Protein AF-K2FH93-F1 (afdb_monomer)

pLDDT: mean 73.94, std 14.84, range [38.28, 88.81]

Organism: NCBI:txid1230341

Secondary structure (DSSP, 8-state):
---------HHHHHHHHHHHHHHHHHHHHHHHTTT-EEEEEETTEEEEEE---HHHHHHHHHHHEETTTEEPHHHHHHHHHHHTEEES---HHHHHHSS-HHHHHHHHHHHHHH--

Solvent-accessible surface area (backbone atoms only — not comparable to full-atom values): 6762 Å² total; per-residue (Å²): 137,90,88,80,88,78,84,79,68,66,62,60,57,52,51,53,52,52,50,49,51,52,50,52,51,54,48,53,55,51,59,66,25,48,67,39,71,47,79,46,77,49,89,89,42,71,35,34,36,35,35,69,28,72,67,51,53,51,51,49,58,62,67,21,47,41,93,88,80,44,71,40,66,66,56,42,49,54,48,40,33,71,54,27,34,67,35,65,82,56,54,71,70,56,43,74,79,34,82,50,55,69,59,55,52,50,50,51,53,47,35,68,73,66,55,108

Radius of gyration: 21.86 Å; Cα contacts (8 Å, |Δi|>4): 106; chains: 1; bounding box: 55×18×75 Å

Mean predicted aligned error: 12.64 Å

Sequence (116 aa):
MANKKKHSKSTEQSNKAALSYLKQKSEVDRMAKLGAKKEVEVEGVTYTFQHPGTRAFAQIQDRIQVEGGKMSSERMSEELFKHVIVEPKVDFDYFDEHDGYEEVITEAMSFLRSGK

Nearest PDB structures (foldseek):
  6i8w-assembly2_B  TM=4.523E-01  e=6.381E+00  Pseudomonas aeruginosa

Structure (mmCIF, N/CA/C/O backbone):
data_AF-K2FH93-F1
#
_entry.id   AF-K2FH93-F1
#
loop_
_atom_site.group_PDB
_atom_site.id
_atom_site.type_symbol
_atom_site.label_atom_id
_atom_site.label_alt_id
_atom_site.label_comp_id
_atom_site.label_asym_id
_atom_site.label_entity_id
_atom_site.label_seq_id
_atom_site.pdbx_PDB_ins_code
_atom_site.Cartn_x
_atom_site.Cartn_y
_atom_site.Cartn_z
_atom_site.occupancy
_atom_site.B_iso_or_equiv
_atom_site.auth_seq_id
_atom_site.auth_comp_id
_atom_site.auth_asym_id
_atom_site.auth_atom_id
_atom_site.pdbx_PDB_model_num
ATOM 1 N N . MET A 1 1 ? 39.613 8.656 55.641 1.00 38.28 1 MET A N 1
ATOM 2 C CA . MET A 1 1 ? 38.184 8.270 55.710 1.00 38.28 1 MET A CA 1
ATOM 3 C C . MET A 1 1 ? 37.621 8.297 54.293 1.00 38.28 1 MET A C 1
ATOM 5 O O . MET A 1 1 ? 37.687 9.338 53.658 1.00 38.28 1 MET A O 1
ATOM 9 N N . ALA A 1 2 ? 37.185 7.154 53.755 1.00 43.56 2 ALA A N 1
ATOM 10 C CA . ALA A 1 2 ? 36.730 7.021 52.368 1.00 43.56 2 ALA A CA 1
ATOM 11 C C . ALA A 1 2 ? 35.219 7.282 52.265 1.00 43.56 2 ALA A C 1
ATOM 13 O O . ALA A 1 2 ? 34.441 6.538 52.859 1.00 43.56 2 ALA A O 1
ATOM 14 N N . ASN A 1 3 ? 34.799 8.301 51.505 1.00 39.97 3 ASN A N 1
ATOM 15 C CA . ASN A 1 3 ? 33.382 8.542 51.231 1.00 39.97 3 ASN A CA 1
ATOM 16 C C . ASN A 1 3 ? 33.032 8.048 49.820 1.00 39.97 3 ASN A C 1
ATOM 18 O O . ASN A 1 3 ? 33.421 8.626 48.809 1.00 39.97 3 ASN A O 1
ATOM 22 N N . LYS A 1 4 ? 32.335 6.914 49.785 1.00 49.88 4 LYS A N 1
ATOM 23 C CA . LYS A 1 4 ? 31.803 6.235 48.601 1.00 49.88 4 LYS A CA 1
ATOM 24 C C . LYS A 1 4 ? 30.319 6.604 48.477 1.00 49.88 4 LYS A C 1
ATOM 26 O O . LYS A 1 4 ? 29.665 6.766 49.505 1.00 49.88 4 LYS A O 1
ATOM 31 N N . LYS A 1 5 ? 29.786 6.546 47.247 1.00 45.28 5 LYS A N 1
ATOM 32 C CA . LYS A 1 5 ? 28.368 6.666 46.811 1.00 45.28 5 LYS A CA 1
ATOM 33 C C . LYS A 1 5 ? 28.056 8.059 46.225 1.00 45.28 5 LYS A C 1
ATOM 35 O O . LYS A 1 5 ? 28.357 9.063 46.840 1.00 45.28 5 LYS A O 1
ATOM 40 N N . LYS A 1 6 ? 27.411 8.196 45.063 1.00 41.97 6 LYS A N 1
ATOM 41 C CA . LYS A 1 6 ? 26.333 7.375 44.490 1.00 41.97 6 LYS A CA 1
ATOM 42 C C . LYS A 1 6 ? 26.420 7.393 42.956 1.00 41.97 6 LYS A C 1
ATOM 44 O O . LYS A 1 6 ? 26.230 8.439 42.349 1.00 41.97 6 LYS A O 1
ATOM 49 N N . HIS A 1 7 ? 26.648 6.237 42.332 1.00 42.25 7 HIS A N 1
ATOM 50 C CA . HIS A 1 7 ? 26.311 6.061 40.918 1.00 42.25 7 HIS A CA 1
ATOM 51 C C . HIS A 1 7 ? 24.785 6.147 40.767 1.00 42.25 7 HIS A C 1
ATOM 53 O O . HIS A 1 7 ? 24.047 5.470 41.489 1.00 42.25 7 HIS A O 1
ATOM 59 N N . SER A 1 8 ? 24.337 7.015 39.860 1.00 47.22 8 SER A N 1
ATOM 60 C CA . SER A 1 8 ? 22.939 7.248 39.492 1.00 47.22 8 SER A CA 1
ATOM 61 C C . SER A 1 8 ? 22.282 5.967 38.960 1.00 47.22 8 SER A C 1
ATOM 63 O O . SER A 1 8 ? 22.392 5.649 37.784 1.00 47.22 8 SER A O 1
ATOM 65 N N . LYS A 1 9 ? 21.583 5.225 39.827 1.00 46.31 9 LYS A N 1
ATOM 66 C CA . LYS A 1 9 ? 20.720 4.088 39.438 1.00 46.31 9 LYS A CA 1
ATOM 67 C C . LYS A 1 9 ? 19.315 4.518 38.981 1.00 46.31 9 LYS A C 1
ATOM 69 O O . LYS A 1 9 ? 18.523 3.683 38.566 1.00 46.31 9 LYS A O 1
ATOM 74 N N . SER A 1 10 ? 18.997 5.811 39.075 1.00 45.59 10 SER A N 1
ATOM 75 C CA . SER A 1 10 ? 17.665 6.360 38.770 1.00 45.59 10 SER A CA 1
ATOM 76 C C . SER A 1 10 ? 17.403 6.460 37.258 1.00 45.59 10 SER A C 1
ATOM 78 O O . SER A 1 10 ? 16.293 6.220 36.779 1.00 45.59 10 SER A O 1
ATOM 80 N N . THR A 1 11 ? 18.443 6.753 36.474 1.00 52.31 11 THR A N 1
ATOM 81 C CA . THR A 1 11 ? 18.307 7.049 35.040 1.00 52.31 11 THR A CA 1
ATOM 82 C C . THR A 1 11 ? 18.109 5.786 34.187 1.00 52.31 11 THR A C 1
ATOM 84 O O . THR A 1 11 ? 17.313 5.795 33.253 1.00 52.31 11 THR A O 1
ATOM 87 N N . GLU A 1 12 ? 18.752 4.664 34.534 1.00 52.97 12 GLU A N 1
ATOM 88 C CA . GLU A 1 12 ? 18.606 3.390 33.802 1.00 52.97 12 GLU A CA 1
ATOM 89 C C . GLU A 1 12 ? 17.217 2.761 33.959 1.00 52.97 12 GLU A C 1
ATOM 91 O O . GLU A 1 12 ? 16.645 2.254 32.991 1.00 52.97 12 GLU A O 1
ATOM 96 N N . GLN A 1 13 ? 16.649 2.805 35.167 1.00 56.94 13 GLN A N 1
ATOM 97 C CA . GLN A 1 13 ? 15.352 2.186 35.449 1.00 56.94 13 GLN A CA 1
ATOM 98 C C . GLN A 1 13 ? 14.204 2.946 34.763 1.00 56.94 13 GLN A C 1
ATOM 100 O O . GLN A 1 13 ? 13.274 2.328 34.243 1.00 56.94 13 GLN A O 1
ATOM 105 N N . SER A 1 14 ? 14.332 4.273 34.675 1.00 54.00 14 SER A N 1
ATOM 106 C CA . SER A 1 14 ? 13.398 5.162 33.975 1.00 54.00 14 SER A CA 1
ATOM 107 C C . SER A 1 14 ? 13.424 4.944 32.457 1.00 54.00 14 SER A C 1
ATOM 109 O O . SER A 1 14 ? 12.374 4.800 31.831 1.00 54.00 14 SER A O 1
ATOM 111 N N . ASN A 1 15 ? 14.618 4.814 31.866 1.00 60.72 15 ASN A N 1
ATOM 112 C CA . ASN A 1 15 ? 14.764 4.534 30.435 1.00 60.72 15 ASN A CA 1
ATOM 113 C C . ASN A 1 15 ? 14.215 3.150 30.068 1.00 60.72 15 ASN A C 1
ATOM 115 O O . ASN A 1 15 ? 13.545 2.999 29.050 1.00 60.72 15 ASN A O 1
ATOM 119 N N . LYS A 1 16 ? 14.435 2.137 30.916 1.00 63.88 16 LYS A N 1
ATOM 120 C CA . LYS A 1 16 ? 13.911 0.783 30.689 1.00 63.88 16 LYS A CA 1
ATOM 121 C C . LYS A 1 16 ? 12.379 0.741 30.711 1.00 63.88 16 LYS A C 1
ATOM 123 O O . LYS A 1 16 ? 11.794 0.065 29.869 1.00 63.88 16 LYS A O 1
ATOM 128 N N . ALA A 1 17 ? 11.743 1.485 31.620 1.00 66.81 17 ALA A N 1
ATOM 129 C CA . ALA A 1 17 ? 10.284 1.592 31.699 1.00 66.81 17 ALA A CA 1
ATOM 130 C C . ALA A 1 17 ? 9.683 2.359 30.504 1.00 66.81 17 ALA A C 1
ATOM 132 O O . ALA A 1 17 ? 8.659 1.952 29.952 1.00 66.81 17 ALA A O 1
ATOM 133 N N . ALA A 1 18 ? 10.346 3.428 30.049 1.00 65.38 18 ALA A N 1
ATOM 134 C CA . ALA A 1 18 ? 9.946 4.153 28.844 1.00 65.38 18 ALA A CA 1
ATOM 135 C C . ALA A 1 18 ? 10.060 3.271 27.588 1.00 65.38 18 ALA A C 1
ATOM 137 O O . ALA A 1 18 ? 9.137 3.224 26.777 1.00 65.38 18 ALA A O 1
ATOM 138 N N . LEU A 1 19 ? 11.152 2.508 27.459 1.00 62.72 19 LEU A N 1
ATOM 139 C CA . LEU A 1 19 ? 11.354 1.565 26.357 1.00 62.72 19 LEU A CA 1
ATOM 140 C C . LEU A 1 19 ? 10.334 0.420 26.376 1.00 62.72 19 LEU A C 1
ATOM 142 O O . LEU A 1 19 ? 9.836 0.045 25.317 1.00 62.72 19 LEU A O 1
ATOM 146 N N . SER A 1 20 ? 9.981 -0.121 27.548 1.00 66.50 20 SER A N 1
ATOM 147 C CA . SER A 1 20 ? 8.946 -1.158 27.641 1.00 66.50 20 SER A CA 1
ATOM 148 C C . SER A 1 20 ? 7.562 -0.624 27.284 1.00 66.50 20 SER A C 1
ATOM 150 O O . SER A 1 20 ? 6.825 -1.306 26.582 1.00 66.50 20 SER A O 1
ATOM 152 N N . TYR A 1 21 ? 7.227 0.603 27.694 1.00 60.12 21 TYR A N 1
ATOM 153 C CA . TYR A 1 21 ? 5.959 1.242 27.339 1.00 60.12 21 TYR A CA 1
ATOM 154 C C . TYR A 1 21 ? 5.880 1.565 25.840 1.00 60.12 21 TYR A C 1
ATOM 156 O O . TYR A 1 21 ? 4.865 1.295 25.206 1.00 60.12 21 TYR A O 1
ATOM 164 N N . LEU A 1 22 ? 6.968 2.066 25.243 1.00 60.75 22 LEU A N 1
ATOM 165 C CA . LEU A 1 22 ? 7.079 2.269 23.794 1.00 60.75 22 LEU A CA 1
ATOM 166 C C . LEU A 1 22 ? 6.942 0.951 23.029 1.00 60.75 22 LEU A C 1
ATOM 168 O O . LEU A 1 22 ? 6.227 0.895 22.031 1.00 60.75 22 LEU A O 1
ATOM 172 N N . LYS A 1 23 ? 7.583 -0.120 23.510 1.00 58.09 23 LYS A N 1
ATOM 173 C CA . LYS A 1 23 ? 7.482 -1.449 22.902 1.00 58.09 23 LYS A CA 1
ATOM 174 C C . LYS A 1 23 ? 6.052 -1.978 22.981 1.00 58.09 23 LYS A C 1
ATOM 176 O O . LYS A 1 23 ? 5.495 -2.312 21.941 1.00 58.09 23 LYS A O 1
ATOM 181 N N . GLN A 1 24 ? 5.436 -1.933 24.160 1.00 55.91 24 GLN A N 1
ATOM 182 C CA . GLN A 1 24 ? 4.068 -2.395 24.390 1.00 55.91 24 GLN A CA 1
ATOM 183 C C . GLN A 1 24 ? 3.040 -1.571 23.600 1.00 55.91 24 GLN A C 1
ATOM 185 O O . GLN A 1 24 ? 2.161 -2.141 22.964 1.00 55.91 24 GLN A O 1
ATOM 190 N N . LYS A 1 25 ? 3.183 -0.241 23.541 1.00 56.16 25 LYS A N 1
ATOM 191 C CA . LYS A 1 25 ? 2.341 0.627 22.703 1.00 56.16 25 LYS A CA 1
ATOM 192 C C . LYS A 1 25 ? 2.519 0.320 21.216 1.00 56.16 25 LYS A C 1
ATOM 194 O O . LYS A 1 25 ? 1.532 0.199 20.502 1.00 56.16 25 LYS A O 1
ATOM 199 N N . SER A 1 26 ? 3.757 0.097 20.765 1.00 58.09 26 SER A N 1
ATOM 200 C CA . SER A 1 26 ? 4.023 -0.323 19.386 1.00 58.09 26 SER A CA 1
ATOM 201 C C . SER A 1 26 ? 3.453 -1.706 19.066 1.00 58.09 26 SER A C 1
ATOM 203 O O . SER A 1 26 ? 3.146 -1.972 17.912 1.00 58.09 26 SER A O 1
ATOM 205 N N . GLU A 1 27 ? 3.329 -2.597 20.051 1.00 52.41 27 GLU A N 1
ATOM 206 C CA . GLU A 1 27 ? 2.735 -3.927 19.887 1.00 52.41 27 GLU A CA 1
ATOM 207 C C . GLU A 1 27 ? 1.205 -3.855 19.849 1.00 52.41 27 GLU A C 1
ATOM 209 O O . GLU A 1 27 ? 0.599 -4.488 18.990 1.00 52.41 27 GLU A O 1
ATOM 214 N N . VAL A 1 28 ? 0.582 -3.016 20.682 1.00 54.94 28 VAL A N 1
ATOM 215 C CA . VAL A 1 28 ? -0.870 -2.767 20.645 1.00 54.94 28 VAL A CA 1
ATOM 216 C C . VAL A 1 28 ? -1.285 -2.097 19.328 1.00 54.94 28 VAL A C 1
ATOM 218 O O . VAL A 1 28 ? -2.231 -2.557 18.692 1.00 54.94 28 VAL A O 1
ATOM 221 N N . ASP A 1 29 ? -0.540 -1.093 18.851 1.00 54.09 29 ASP A N 1
ATOM 222 C CA . ASP A 1 29 ? -0.758 -0.496 17.521 1.00 54.09 29 ASP A CA 1
ATOM 223 C C . ASP A 1 29 ? -0.531 -1.518 16.390 1.00 54.09 29 ASP A C 1
ATOM 225 O O . ASP A 1 29 ? -1.279 -1.547 15.415 1.00 54.09 29 ASP A O 1
ATOM 229 N N . ARG A 1 30 ? 0.469 -2.406 16.507 1.00 51.91 30 ARG A N 1
ATOM 230 C CA . ARG A 1 30 ? 0.706 -3.479 15.520 1.00 51.91 30 ARG A CA 1
ATOM 231 C C . ARG A 1 30 ? -0.426 -4.503 15.473 1.00 51.91 30 ARG A C 1
ATOM 233 O O . ARG A 1 30 ? -0.720 -5.003 14.389 1.00 51.91 30 ARG A O 1
ATOM 240 N N . MET A 1 31 ? -1.030 -4.829 16.616 1.00 49.75 31 MET A N 1
ATOM 241 C CA . MET A 1 31 ? -2.155 -5.766 16.694 1.00 49.75 31 MET A CA 1
ATOM 242 C C . MET A 1 31 ? -3.465 -5.132 16.213 1.00 49.75 31 MET A C 1
ATOM 244 O O . MET A 1 31 ? -4.241 -5.818 15.559 1.00 49.75 31 MET A O 1
ATOM 248 N N . ALA A 1 32 ? -3.679 -3.831 16.439 1.00 53.84 32 ALA A N 1
ATOM 249 C CA . ALA A 1 32 ? -4.840 -3.106 15.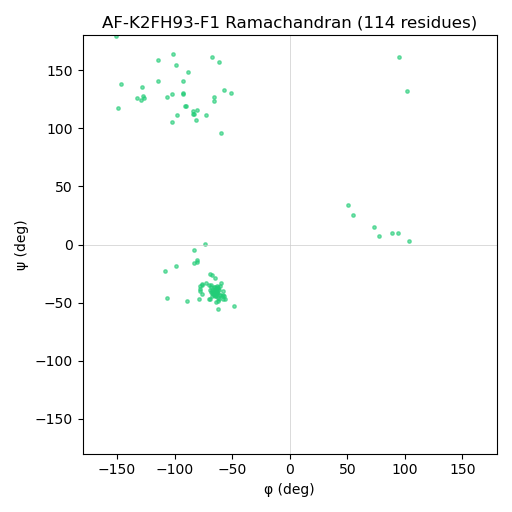909 1.00 53.84 32 ALA A CA 1
ATOM 250 C C . ALA A 1 32 ? -4.819 -2.961 14.374 1.00 53.84 32 ALA A C 1
ATOM 252 O O . ALA A 1 32 ? -5.868 -2.857 13.746 1.00 53.84 32 ALA A O 1
ATOM 253 N N . LYS A 1 33 ? -3.629 -2.979 13.761 1.00 56.34 33 LYS A N 1
ATOM 254 C CA . LYS A 1 33 ? -3.446 -2.850 12.305 1.00 56.34 33 LYS A CA 1
ATOM 255 C C . LYS A 1 33 ? -3.613 -4.154 11.529 1.00 56.34 33 LYS A C 1
ATOM 257 O O . LYS A 1 33 ? -3.706 -4.125 10.306 1.00 56.34 33 LYS A O 1
ATOM 262 N N . LEU A 1 34 ? -3.584 -5.313 12.184 1.00 58.75 34 LEU A N 1
ATOM 263 C CA . LEU A 1 34 ? -3.612 -6.597 11.486 1.00 58.75 34 LEU A CA 1
ATOM 264 C C . LEU A 1 34 ? -5.061 -6.946 11.120 1.00 58.75 34 LEU A C 1
ATOM 266 O O . LEU A 1 34 ? -5.858 -7.269 11.993 1.00 58.75 34 LEU A O 1
ATOM 270 N N . GLY A 1 35 ? -5.403 -6.845 9.832 1.00 62.53 35 GLY A N 1
ATOM 271 C CA . GLY A 1 35 ? -6.772 -7.044 9.349 1.00 62.53 35 GLY A CA 1
ATOM 272 C C . GLY A 1 35 ? -7.643 -5.785 9.334 1.00 62.53 35 GLY A C 1
ATOM 273 O O . GLY A 1 35 ? -8.841 -5.904 9.083 1.00 62.53 35 GLY A O 1
ATOM 274 N N . ALA A 1 36 ? -7.062 -4.599 9.553 1.00 72.88 36 ALA A N 1
ATOM 275 C CA . ALA A 1 36 ? -7.748 -3.339 9.284 1.00 72.88 36 ALA A CA 1
ATOM 276 C C . ALA A 1 36 ? -8.175 -3.304 7.812 1.00 72.88 36 ALA A C 1
ATOM 278 O O . ALA A 1 36 ? -7.379 -3.644 6.929 1.00 72.88 36 ALA A O 1
ATOM 279 N N . LYS A 1 37 ? -9.428 -2.919 7.571 1.00 81.44 37 LYS A N 1
ATOM 280 C CA . LYS A 1 37 ? -9.983 -2.731 6.235 1.00 81.44 37 LYS A CA 1
ATOM 281 C C . LYS A 1 37 ? -10.314 -1.261 6.034 1.00 81.44 37 LYS A C 1
ATOM 283 O O . LYS A 1 37 ? -10.797 -0.622 6.967 1.00 81.44 37 LYS A O 1
ATOM 288 N N . LYS A 1 38 ? -10.049 -0.750 4.840 1.00 83.50 38 LYS A N 1
ATOM 289 C CA . LYS A 1 38 ? -10.390 0.609 4.432 1.00 83.50 38 LYS A CA 1
ATOM 290 C C . LYS A 1 38 ? -11.045 0.536 3.066 1.00 83.50 38 LYS A C 1
ATOM 292 O O . LYS A 1 38 ? -10.475 -0.052 2.156 1.00 83.50 38 LYS A O 1
ATOM 297 N N . GLU A 1 39 ? -12.226 1.118 2.948 1.00 86.94 39 GLU A N 1
ATOM 298 C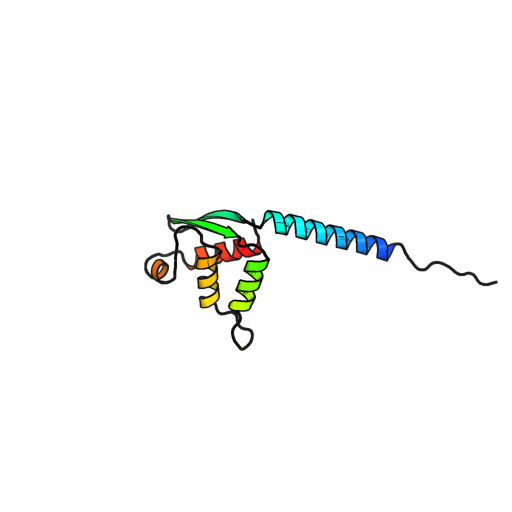 CA . GLU A 1 39 ? -12.883 1.317 1.662 1.00 86.94 39 GLU A CA 1
ATOM 299 C C . GLU A 1 39 ? -12.494 2.702 1.144 1.00 86.94 39 GLU A C 1
ATOM 301 O O . GLU A 1 39 ? -12.549 3.687 1.885 1.00 86.94 39 GLU A O 1
ATOM 306 N N . VAL A 1 40 ? -12.035 2.763 -0.099 1.00 84.56 40 VAL A N 1
ATOM 307 C CA . VAL A 1 40 ? -11.631 3.989 -0.783 1.00 84.56 40 VAL A CA 1
ATOM 308 C C . VAL A 1 40 ? -12.338 4.021 -2.122 1.00 84.56 40 VAL A C 1
ATOM 310 O O . VAL A 1 40 ? -12.233 3.083 -2.904 1.00 84.56 40 VAL A O 1
ATOM 313 N N . GLU A 1 41 ? -13.076 5.090 -2.374 1.00 86.00 41 GLU A N 1
ATOM 314 C CA . GLU A 1 41 ? -13.696 5.329 -3.670 1.00 86.00 41 GLU A CA 1
ATOM 315 C C . GLU A 1 41 ? -12.731 6.149 -4.525 1.00 86.00 41 GLU A C 1
ATOM 317 O O . GLU A 1 41 ? -12.351 7.250 -4.132 1.00 86.00 41 GLU A O 1
ATOM 322 N N . VAL A 1 42 ? -12.315 5.594 -5.663 1.00 83.94 42 VAL A N 1
ATOM 323 C CA . VAL A 1 42 ? -11.452 6.267 -6.642 1.00 83.94 42 VAL A CA 1
ATOM 324 C C . VAL A 1 42 ? -12.130 6.169 -8.000 1.00 83.94 42 VAL A C 1
ATOM 326 O O . VAL A 1 42 ? -12.534 5.077 -8.396 1.00 83.94 42 VAL A O 1
ATOM 329 N N . GLU A 1 43 ? -12.294 7.302 -8.688 1.00 79.62 43 GLU A N 1
ATOM 330 C CA . GLU A 1 43 ? -12.927 7.380 -10.021 1.00 79.62 43 GLU A CA 1
ATOM 331 C C . GLU A 1 43 ? -14.302 6.669 -10.103 1.00 79.62 43 GLU A C 1
ATOM 333 O O . GLU A 1 43 ? -14.677 6.076 -11.112 1.00 79.62 43 GLU A O 1
ATOM 338 N N . GLY A 1 44 ? -15.073 6.694 -9.006 1.00 78.38 44 GLY A N 1
ATOM 339 C CA . GLY A 1 44 ? -16.393 6.051 -8.911 1.00 78.38 44 GLY A CA 1
ATOM 340 C C . GLY A 1 44 ? -16.364 4.529 -8.710 1.00 78.38 44 GLY A C 1
ATOM 341 O O . GLY A 1 44 ? -17.417 3.888 -8.737 1.00 78.38 44 GLY A O 1
ATOM 342 N N . VAL A 1 45 ? -15.186 3.940 -8.484 1.00 83.81 45 VAL A N 1
ATOM 343 C CA . VAL A 1 45 ? -15.008 2.528 -8.125 1.00 83.81 45 VAL A CA 1
ATOM 344 C C . VAL A 1 45 ? -14.638 2.419 -6.647 1.00 83.81 45 VAL A C 1
ATOM 346 O O . VAL A 1 45 ? -13.693 3.045 -6.171 1.00 83.81 45 VAL A O 1
ATOM 349 N N . THR A 1 46 ? -15.383 1.604 -5.899 1.00 86.50 46 THR A N 1
ATOM 350 C CA . THR A 1 46 ? -15.095 1.331 -4.486 1.00 86.50 46 THR A CA 1
ATOM 351 C C . THR A 1 46 ? -14.055 0.220 -4.356 1.00 86.50 46 THR A C 1
ATOM 353 O O . THR A 1 46 ? -14.325 -0.936 -4.678 1.00 86.50 46 THR A O 1
ATOM 356 N N . TYR A 1 47 ? -12.883 0.565 -3.829 1.00 86.94 47 TYR A N 1
ATOM 357 C CA . TYR A 1 47 ? -11.791 -0.352 -3.531 1.00 86.94 47 TYR A CA 1
ATOM 358 C C . TYR A 1 47 ? -11.731 -0.667 -2.039 1.00 86.94 47 TYR A C 1
ATOM 360 O O . TYR A 1 47 ? -11.673 0.219 -1.193 1.00 86.94 47 TYR A O 1
ATOM 368 N N . THR A 1 48 ? -11.678 -1.948 -1.703 1.00 87.81 48 THR A N 1
ATOM 369 C CA . THR A 1 48 ? -11.451 -2.453 -0.353 1.00 87.81 48 THR A CA 1
ATOM 370 C C . THR A 1 48 ? -9.984 -2.815 -0.181 1.00 87.81 48 THR A C 1
ATOM 372 O O . THR A 1 48 ? -9.491 -3.809 -0.724 1.00 87.81 48 THR A O 1
ATOM 375 N N . PHE A 1 49 ? -9.293 -2.040 0.644 1.00 88.75 49 PHE A N 1
ATOM 376 C CA . PHE A 1 49 ? -7.940 -2.323 1.090 1.00 88.75 49 PHE A CA 1
ATOM 377 C C . PHE A 1 49 ? -7.958 -3.083 2.406 1.00 88.75 49 PHE A C 1
ATOM 379 O O . PHE A 1 49 ? -8.742 -2.788 3.306 1.00 88.75 49 PHE A O 1
ATOM 386 N N . GLN A 1 50 ? -7.058 -4.046 2.548 1.00 85.38 50 GLN A N 1
ATOM 387 C CA . GLN A 1 50 ? -6.837 -4.786 3.777 1.00 85.38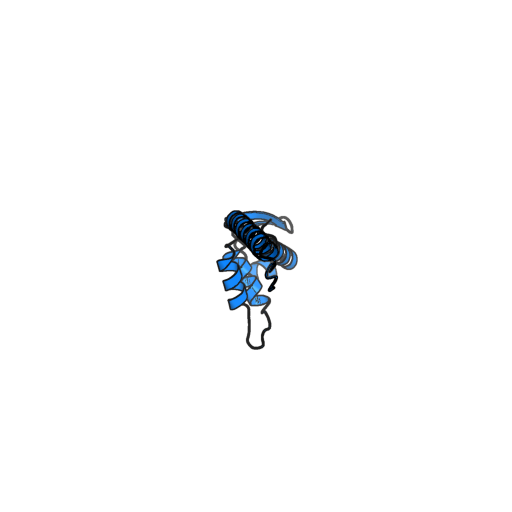 50 GLN A CA 1
ATOM 388 C C . GLN A 1 50 ? -5.360 -4.765 4.132 1.00 85.38 50 GLN A C 1
ATOM 390 O O . GLN A 1 50 ? -4.494 -4.981 3.294 1.00 85.38 50 GLN A O 1
ATOM 395 N N . HIS A 1 51 ? -5.058 -4.521 5.404 1.00 82.44 51 HIS A N 1
ATOM 396 C CA . HIS A 1 51 ? -3.681 -4.483 5.859 1.00 82.44 51 HIS A CA 1
ATOM 397 C C . HIS A 1 51 ? -3.204 -5.921 6.150 1.00 82.44 51 HIS A C 1
ATOM 399 O O . HIS A 1 51 ? -3.664 -6.524 7.132 1.00 82.44 51 HIS A O 1
ATOM 405 N N . PRO A 1 52 ? -2.249 -6.479 5.373 1.00 76.81 52 PRO A N 1
ATOM 406 C CA . PRO A 1 52 ? -1.826 -7.882 5.480 1.00 76.81 52 PRO A CA 1
ATOM 407 C C . PRO A 1 52 ? -0.969 -8.157 6.733 1.00 76.81 52 PRO A C 1
ATOM 409 O O . PRO A 1 52 ? -0.524 -9.276 6.987 1.00 76.81 52 PRO A O 1
ATOM 412 N N . GLY A 1 53 ? -0.739 -7.126 7.548 1.00 78.75 53 GLY A N 1
ATOM 413 C CA . GLY A 1 53 ? 0.037 -7.179 8.778 1.00 78.75 53 GLY A CA 1
ATOM 414 C C . GLY A 1 53 ? 1.495 -6.778 8.568 1.00 78.75 53 GLY A C 1
ATOM 415 O O . GLY A 1 53 ? 2.032 -6.800 7.464 1.00 78.75 53 GLY A O 1
ATOM 416 N N . THR A 1 54 ? 2.163 -6.422 9.668 1.00 75.00 54 THR A N 1
ATOM 417 C CA . THR A 1 54 ? 3.546 -5.904 9.641 1.00 75.00 54 THR A CA 1
ATOM 418 C C . THR A 1 54 ? 4.538 -6.903 9.032 1.00 75.00 54 THR A C 1
ATOM 420 O O . THR A 1 54 ? 5.500 -6.508 8.382 1.00 75.00 54 THR A O 1
ATOM 423 N N . ARG A 1 55 ? 4.307 -8.210 9.226 1.00 76.38 55 ARG A N 1
ATOM 424 C CA . ARG A 1 55 ? 5.174 -9.264 8.680 1.00 76.38 55 ARG A CA 1
ATOM 425 C C . ARG A 1 55 ? 5.074 -9.350 7.159 1.00 76.38 55 ARG A C 1
ATOM 427 O O . ARG A 1 55 ? 6.107 -9.412 6.505 1.00 76.38 55 ARG A O 1
ATOM 434 N N . ALA A 1 56 ? 3.858 -9.342 6.618 1.00 79.56 56 ALA A N 1
ATOM 435 C CA . ALA A 1 56 ? 3.645 -9.357 5.176 1.00 79.56 56 ALA A CA 1
ATOM 436 C C . ALA A 1 56 ? 4.181 -8.070 4.537 1.00 79.56 56 ALA A C 1
ATOM 438 O O . ALA A 1 56 ? 4.880 -8.139 3.539 1.00 79.56 56 ALA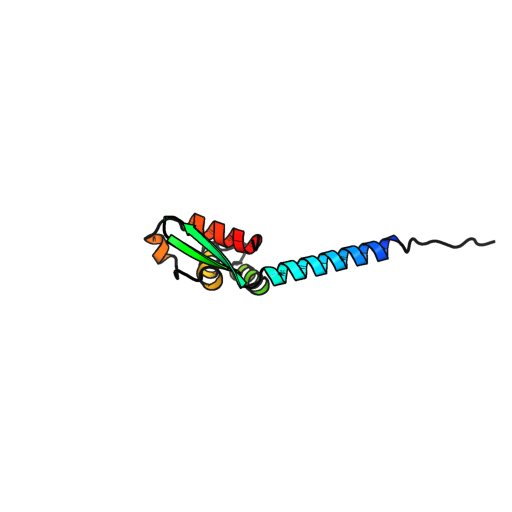 A O 1
ATOM 439 N N . PHE A 1 57 ? 3.970 -6.912 5.171 1.00 81.62 57 PHE A N 1
ATOM 440 C CA . PHE A 1 57 ? 4.544 -5.648 4.707 1.00 81.62 57 PHE A CA 1
ATOM 441 C C . PHE A 1 57 ? 6.078 -5.679 4.607 1.00 81.62 57 PHE A C 1
ATOM 443 O O . PHE A 1 57 ? 6.634 -5.248 3.600 1.00 81.62 57 PHE A O 1
ATOM 450 N N . ALA A 1 58 ? 6.768 -6.229 5.613 1.00 81.62 58 ALA A N 1
ATOM 451 C CA . ALA A 1 58 ? 8.219 -6.408 5.553 1.00 81.62 58 ALA A CA 1
ATOM 452 C C . ALA A 1 58 ? 8.635 -7.370 4.424 1.00 81.62 58 ALA A C 1
ATOM 454 O O . ALA A 1 58 ? 9.578 -7.092 3.697 1.00 81.62 58 ALA A O 1
ATOM 455 N N . GLN A 1 59 ? 7.892 -8.464 4.224 1.00 83.62 59 GLN A N 1
ATOM 456 C CA . GLN A 1 59 ? 8.153 -9.402 3.127 1.00 83.62 59 GLN A CA 1
ATOM 457 C C . GLN A 1 59 ? 7.952 -8.768 1.747 1.00 83.62 59 GLN A C 1
ATOM 459 O O . GLN A 1 59 ? 8.728 -9.059 0.843 1.00 83.62 59 GLN A O 1
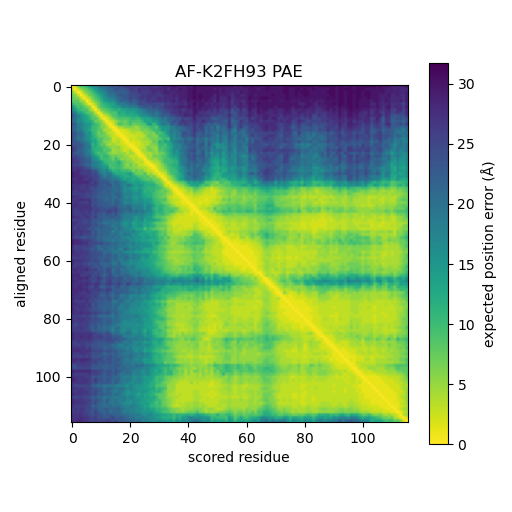ATOM 464 N N . ILE A 1 60 ? 6.945 -7.907 1.586 1.00 84.75 60 ILE A N 1
ATOM 465 C CA . ILE A 1 60 ? 6.728 -7.143 0.353 1.00 84.75 60 ILE A CA 1
ATOM 466 C C . ILE A 1 60 ? 7.933 -6.228 0.109 1.00 84.75 60 ILE A C 1
ATOM 468 O O . ILE A 1 60 ? 8.516 -6.275 -0.967 1.00 84.75 60 ILE A O 1
ATOM 472 N N . GLN A 1 61 ? 8.380 -5.470 1.118 1.00 82.19 61 GLN A N 1
ATOM 473 C CA . GLN A 1 61 ? 9.570 -4.612 1.002 1.00 82.19 61 GLN A CA 1
ATOM 474 C C . GLN A 1 61 ? 10.842 -5.379 0.618 1.00 82.19 61 GLN A C 1
ATOM 476 O O . GLN A 1 61 ? 11.630 -4.896 -0.196 1.00 82.19 61 GLN A O 1
ATOM 481 N N . ASP A 1 62 ? 11.032 -6.574 1.173 1.00 83.81 62 ASP A N 1
ATOM 482 C CA . ASP A 1 62 ? 12.173 -7.424 0.835 1.00 83.81 62 ASP A CA 1
ATOM 483 C C . ASP A 1 62 ? 12.078 -7.948 -0.610 1.00 83.81 62 ASP A C 1
ATOM 485 O O . ASP A 1 62 ? 13.087 -8.026 -1.305 1.00 83.81 62 ASP A O 1
ATOM 489 N N . ARG A 1 63 ? 10.870 -8.272 -1.097 1.00 84.06 63 ARG A N 1
ATOM 490 C CA . ARG A 1 63 ? 10.638 -8.783 -2.464 1.00 84.06 63 ARG A CA 1
ATOM 491 C C . ARG A 1 63 ? 10.786 -7.717 -3.547 1.00 84.06 63 ARG A C 1
ATOM 493 O O . ARG A 1 63 ? 11.195 -8.034 -4.665 1.00 84.06 63 ARG A O 1
ATOM 500 N N . ILE A 1 64 ? 10.433 -6.470 -3.241 1.00 85.31 64 ILE A N 1
ATOM 501 C CA . ILE A 1 64 ? 10.488 -5.364 -4.210 1.00 85.31 64 ILE A CA 1
ATOM 502 C C . ILE A 1 64 ? 11.898 -4.789 -4.369 1.00 85.31 64 ILE A C 1
ATOM 504 O O . ILE A 1 64 ? 12.139 -4.041 -5.320 1.00 85.31 64 ILE A O 1
ATOM 508 N N . GLN A 1 65 ? 12.828 -5.119 -3.466 1.00 83.50 65 GLN A N 1
ATOM 509 C CA . GLN A 1 65 ? 14.233 -4.761 -3.630 1.00 83.50 65 GLN A CA 1
ATOM 510 C C . GLN A 1 65 ? 14.821 -5.500 -4.832 1.00 83.50 65 GLN A C 1
ATOM 512 O O . GLN A 1 65 ? 14.797 -6.727 -4.920 1.00 83.50 65 GLN A O 1
ATOM 517 N N . VAL A 1 66 ? 15.365 -4.730 -5.767 1.00 81.00 66 VAL A N 1
ATOM 518 C CA . VAL A 1 66 ? 16.140 -5.239 -6.897 1.00 81.00 66 VAL A CA 1
ATOM 519 C C . VAL A 1 66 ? 17.634 -5.063 -6.637 1.00 81.00 66 VAL A C 1
ATOM 521 O O . VAL A 1 66 ? 18.053 -4.303 -5.756 1.00 81.00 66 VAL A O 1
ATOM 524 N N . GLU A 1 67 ? 18.453 -5.770 -7.418 1.00 72.38 67 GLU A N 1
ATOM 525 C CA . GLU A 1 67 ? 19.907 -5.617 -7.377 1.00 72.38 67 GLU A CA 1
ATOM 526 C C . GLU A 1 67 ? 20.306 -4.138 -7.499 1.00 72.38 67 GLU A C 1
ATOM 528 O O . GLU A 1 67 ? 19.821 -3.401 -8.360 1.00 72.38 67 GLU A O 1
ATOM 533 N N . GLY A 1 68 ? 21.169 -3.687 -6.586 1.00 72.50 68 GLY A N 1
ATOM 534 C CA . GLY A 1 68 ? 21.575 -2.283 -6.482 1.00 72.50 68 GLY A CA 1
ATOM 535 C C . GLY A 1 68 ? 20.771 -1.441 -5.485 1.00 72.50 68 GLY A C 1
ATOM 536 O O . GLY A 1 68 ? 20.939 -0.223 -5.465 1.00 72.50 68 GLY A O 1
ATOM 537 N N . GLY A 1 69 ? 19.919 -2.055 -4.652 1.00 70.75 69 GLY A N 1
ATOM 538 C CA . GLY A 1 69 ? 19.239 -1.374 -3.539 1.00 70.75 69 GLY A CA 1
ATOM 539 C C . GLY A 1 69 ? 18.114 -0.432 -3.972 1.00 70.75 69 GLY A C 1
ATOM 540 O O . GLY A 1 69 ? 17.661 0.399 -3.187 1.00 70.75 69 GLY A O 1
ATOM 541 N N . LYS A 1 70 ? 17.666 -0.545 -5.226 1.00 79.25 70 LYS A N 1
ATOM 542 C CA . LYS A 1 70 ? 16.504 0.185 -5.738 1.00 79.25 70 LYS A CA 1
ATOM 543 C C . LYS A 1 70 ? 15.237 -0.626 -5.469 1.00 79.25 70 LYS A C 1
ATOM 545 O O . LYS A 1 70 ? 15.275 -1.853 -5.454 1.00 79.25 70 LYS A O 1
ATOM 550 N N . MET A 1 71 ? 14.117 0.057 -5.260 1.00 80.69 71 MET A N 1
ATOM 551 C CA . MET A 1 71 ? 12.799 -0.577 -5.192 1.00 80.69 71 MET A CA 1
ATOM 552 C C . MET A 1 71 ? 12.172 -0.556 -6.586 1.00 80.69 71 MET A C 1
ATOM 554 O O . MET A 1 71 ? 12.170 0.486 -7.240 1.00 80.69 71 MET A O 1
ATOM 558 N N . SER A 1 72 ? 11.666 -1.699 -7.049 1.00 84.44 72 SER A N 1
ATOM 559 C CA . SER A 1 72 ? 10.878 -1.766 -8.282 1.00 84.44 72 SER A CA 1
ATOM 560 C C . SER A 1 72 ? 9.443 -1.334 -7.986 1.00 84.44 72 SER A C 1
ATOM 562 O O . SER A 1 72 ? 8.738 -1.987 -7.216 1.00 84.44 72 SER A O 1
ATOM 564 N N . SER A 1 73 ? 9.018 -0.226 -8.595 1.00 81.00 73 SER A N 1
ATOM 565 C CA . SER A 1 73 ? 7.646 0.287 -8.498 1.00 81.00 73 SER A CA 1
ATOM 566 C C . SER A 1 73 ? 6.623 -0.685 -9.087 1.00 81.00 73 SER A C 1
ATOM 568 O O . SER A 1 73 ? 5.534 -0.831 -8.541 1.00 81.00 73 SER A O 1
ATOM 570 N N . GLU A 1 74 ? 6.992 -1.388 -10.156 1.00 84.81 74 GLU A N 1
ATOM 571 C CA . GLU A 1 74 ? 6.178 -2.426 -10.793 1.00 84.81 74 GLU A CA 1
ATOM 572 C C . GLU A 1 74 ? 5.911 -3.585 -9.822 1.00 84.81 74 GLU A C 1
ATOM 574 O O . GLU A 1 74 ? 4.765 -3.856 -9.472 1.00 84.81 74 GLU A O 1
ATOM 579 N N . ARG A 1 75 ? 6.968 -4.187 -9.258 1.00 85.75 75 ARG A N 1
ATOM 580 C CA . ARG A 1 75 ? 6.819 -5.270 -8.268 1.00 85.75 75 ARG A CA 1
ATOM 581 C C . ARG A 1 75 ? 6.064 -4.823 -7.026 1.00 85.75 75 ARG A C 1
ATOM 583 O O . ARG A 1 75 ? 5.325 -5.606 -6.440 1.00 85.75 75 ARG A O 1
ATOM 590 N N . MET A 1 76 ? 6.270 -3.578 -6.604 1.00 85.75 76 MET A N 1
ATOM 591 C CA . MET A 1 76 ? 5.539 -3.016 -5.476 1.00 85.75 76 MET A CA 1
ATOM 592 C C . MET A 1 76 ? 4.046 -2.985 -5.762 1.00 85.75 76 MET A C 1
ATOM 594 O O . MET A 1 76 ? 3.268 -3.447 -4.935 1.00 85.75 76 MET A O 1
ATOM 598 N N . SER A 1 77 ? 3.658 -2.511 -6.939 1.00 87.12 77 SER A N 1
ATOM 599 C CA . SER A 1 77 ? 2.254 -2.391 -7.318 1.00 87.12 77 SER A CA 1
ATOM 600 C C . SER A 1 77 ? 1.596 -3.766 -7.458 1.00 87.12 77 SER A C 1
ATOM 602 O O . SER A 1 77 ? 0.528 -3.975 -6.892 1.00 87.12 77 SER A O 1
ATOM 604 N N . GLU A 1 78 ? 2.285 -4.759 -8.036 1.00 87.94 78 GLU A N 1
ATOM 605 C CA . GLU A 1 78 ? 1.792 -6.147 -8.044 1.00 87.94 78 GLU A CA 1
ATOM 606 C C . GLU A 1 78 ? 1.515 -6.704 -6.644 1.00 87.94 78 GLU A C 1
ATOM 608 O O . GLU A 1 78 ? 0.494 -7.353 -6.406 1.00 87.94 78 GLU A O 1
ATOM 613 N N . GLU A 1 79 ? 2.449 -6.509 -5.713 1.00 87.19 79 GLU A N 1
ATOM 614 C CA . GLU A 1 79 ? 2.305 -7.023 -4.353 1.00 87.19 79 GLU A CA 1
ATOM 615 C C . GLU A 1 79 ? 1.175 -6.293 -3.612 1.00 87.19 79 GLU A C 1
ATOM 617 O O . GLU A 1 79 ? 0.444 -6.922 -2.844 1.00 87.19 79 GLU A O 1
ATOM 622 N N . LEU A 1 80 ? 0.978 -4.995 -3.874 1.00 85.88 80 LEU A N 1
ATOM 623 C CA . LEU A 1 80 ? -0.163 -4.233 -3.359 1.00 85.88 80 LEU A CA 1
ATOM 624 C C . LEU A 1 80 ? -1.484 -4.799 -3.886 1.00 85.88 80 LEU A C 1
ATOM 626 O O . LEU A 1 80 ? -2.393 -5.052 -3.098 1.00 85.88 80 LEU A O 1
ATOM 630 N N . PHE A 1 81 ? -1.580 -5.091 -5.179 1.00 87.19 81 PHE A N 1
ATOM 631 C CA . PHE A 1 81 ? -2.775 -5.688 -5.777 1.00 87.19 81 PHE A CA 1
ATOM 632 C C . PHE A 1 81 ? -3.096 -7.073 -5.208 1.00 87.19 81 PHE A C 1
ATOM 634 O O . PHE A 1 81 ? -4.253 -7.408 -4.952 1.00 87.19 81 PHE A O 1
ATOM 641 N N . LYS A 1 82 ? -2.068 -7.882 -4.937 1.00 86.12 82 LYS A N 1
ATOM 642 C CA . LYS A 1 82 ? -2.237 -9.242 -4.404 1.00 86.12 82 LYS A CA 1
ATOM 643 C C . LYS A 1 82 ? -2.578 -9.256 -2.914 1.00 86.12 82 LYS A C 1
ATOM 645 O O . LYS A 1 82 ? -3.428 -10.048 -2.497 1.00 86.12 82 LYS A O 1
ATOM 650 N N . HIS A 1 83 ? -1.910 -8.423 -2.115 1.00 84.56 83 HIS A N 1
ATOM 651 C CA . HIS A 1 83 ? -1.944 -8.502 -0.651 1.00 84.56 83 HIS A CA 1
ATOM 652 C C . HIS A 1 83 ? -2.716 -7.380 0.041 1.00 84.56 83 HIS A C 1
ATOM 654 O O . HIS A 1 83 ? -3.122 -7.572 1.188 1.00 84.56 83 HIS A O 1
ATOM 660 N N . VAL A 1 84 ? -2.894 -6.231 -0.612 1.00 84.69 84 VAL A N 1
ATOM 661 C CA . VAL A 1 84 ? -3.574 -5.062 -0.038 1.00 84.69 84 VAL A CA 1
ATOM 662 C C . VAL A 1 84 ? -4.951 -4.876 -0.652 1.00 84.69 84 VAL A C 1
ATOM 664 O O . VAL A 1 84 ? -5.908 -4.707 0.096 1.00 84.69 84 VAL A O 1
ATOM 667 N N . ILE A 1 85 ? -5.085 -4.954 -1.977 1.00 85.81 85 ILE A N 1
ATOM 668 C CA . ILE A 1 85 ? -6.382 -4.796 -2.644 1.00 85.81 85 ILE A CA 1
ATOM 669 C C . ILE A 1 85 ? -7.136 -6.130 -2.636 1.00 85.81 85 ILE A C 1
ATOM 671 O O . ILE A 1 85 ? -6.738 -7.133 -3.241 1.00 85.81 85 ILE A O 1
ATOM 675 N N . VAL A 1 86 ? -8.233 -6.163 -1.883 1.00 85.19 86 VAL A N 1
ATOM 676 C CA . VAL A 1 86 ? -9.058 -7.366 -1.743 1.00 85.19 86 VAL A CA 1
ATOM 677 C C . VAL A 1 86 ? -10.128 -7.389 -2.822 1.00 85.1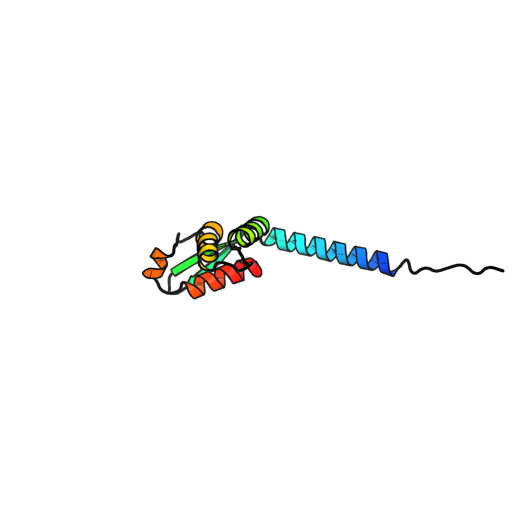9 86 VAL A C 1
ATOM 679 O O . VAL A 1 86 ? -10.255 -8.404 -3.507 1.00 85.19 86 VAL A O 1
ATOM 682 N N . GLU A 1 87 ? -10.845 -6.274 -2.989 1.00 83.38 87 GLU A N 1
ATOM 683 C CA . GLU A 1 87 ? -11.971 -6.1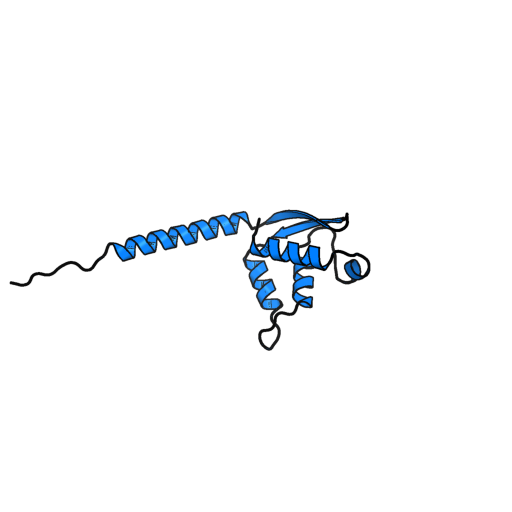27 -3.917 1.00 83.38 87 GLU A CA 1
ATOM 684 C C . GLU A 1 87 ? -12.026 -4.697 -4.488 1.00 83.38 87 GLU A C 1
ATOM 686 O O . GLU A 1 87 ? -11.846 -3.763 -3.711 1.00 83.38 87 GLU A O 1
ATOM 691 N N . PRO A 1 88 ? -12.295 -4.500 -5.793 1.00 85.75 88 PRO A N 1
ATOM 692 C CA . PRO A 1 88 ? -12.222 -5.505 -6.853 1.00 85.75 88 PRO A CA 1
ATOM 693 C C . PRO A 1 88 ? -10.798 -6.061 -7.006 1.00 85.75 88 PRO A C 1
ATOM 695 O O . PRO A 1 88 ? -9.816 -5.440 -6.597 1.00 85.75 88 PRO A O 1
ATOM 698 N N . LYS A 1 89 ? -10.680 -7.269 -7.570 1.00 85.50 89 LYS A N 1
ATOM 699 C CA . LYS A 1 89 ? -9.371 -7.800 -7.954 1.00 85.50 89 LYS A CA 1
ATOM 700 C C . LYS A 1 89 ? -8.895 -7.036 -9.178 1.00 85.50 89 LYS A C 1
ATOM 702 O O . LYS A 1 89 ? -9.498 -7.156 -10.236 1.00 85.50 89 LYS A O 1
ATOM 707 N N . VAL A 1 90 ? -7.851 -6.247 -8.972 1.00 87.19 90 VAL A N 1
ATOM 708 C CA . VAL A 1 90 ? -7.224 -5.416 -9.993 1.00 87.19 90 VAL A CA 1
ATOM 709 C C . VAL A 1 90 ? -5.810 -5.888 -10.271 1.00 87.19 90 VAL A C 1
ATOM 711 O O . VAL A 1 90 ? -5.170 -6.541 -9.442 1.00 87.19 90 VAL A O 1
ATOM 714 N N . ASP A 1 91 ? -5.332 -5.507 -11.436 1.00 88.06 91 ASP A N 1
ATOM 715 C CA . ASP A 1 91 ? -4.009 -5.756 -11.976 1.00 88.06 91 ASP A CA 1
ATOM 716 C C . ASP A 1 91 ? -3.671 -4.599 -12.925 1.00 88.06 91 ASP A C 1
ATOM 718 O O . ASP A 1 91 ? -4.451 -3.655 -13.064 1.00 88.06 91 ASP A O 1
ATOM 722 N N . PHE A 1 92 ? -2.485 -4.618 -13.528 1.00 86.75 92 PHE A N 1
ATOM 723 C CA . PHE A 1 92 ? -2.096 -3.544 -14.440 1.00 86.75 92 PHE A CA 1
ATOM 724 C C . PHE A 1 92 ? -3.010 -3.452 -15.662 1.00 86.75 92 PHE A C 1
ATOM 726 O O . PHE A 1 92 ? -3.338 -2.337 -16.048 1.00 86.75 92 PHE A O 1
ATOM 733 N N . ASP A 1 93 ? -3.482 -4.580 -16.206 1.00 88.81 93 ASP A N 1
ATOM 734 C CA . ASP A 1 93 ? -4.368 -4.577 -17.374 1.00 88.81 93 ASP A CA 1
ATOM 735 C C . ASP A 1 93 ? -5.705 -3.891 -17.037 1.00 88.81 93 ASP A C 1
ATOM 737 O O . ASP A 1 93 ? -6.233 -3.122 -17.837 1.00 88.81 93 ASP A O 1
ATOM 741 N N . TYR A 1 94 ? -6.223 -4.085 -15.816 1.00 87.06 94 TYR A N 1
ATOM 742 C CA . TYR A 1 94 ? -7.404 -3.354 -15.341 1.00 87.06 94 TYR A CA 1
ATOM 743 C C . TYR A 1 94 ? -7.197 -1.832 -15.364 1.00 87.06 94 TYR A C 1
ATOM 745 O O . TYR A 1 94 ? -8.090 -1.097 -15.786 1.00 87.06 94 TYR A O 1
ATOM 753 N N . PHE A 1 95 ? -6.031 -1.356 -14.923 1.00 86.50 95 PHE A N 1
ATOM 754 C CA . PHE A 1 95 ? -5.708 0.073 -14.874 1.00 86.50 95 PHE A CA 1
ATOM 755 C C . PHE A 1 95 ? -5.254 0.664 -16.216 1.00 86.50 95 PHE A C 1
ATOM 757 O O . PHE A 1 95 ? -5.265 1.881 -16.372 1.00 86.50 95 PHE A O 1
ATOM 764 N N . ASP A 1 96 ? -4.900 -0.166 -17.196 1.00 86.38 96 ASP A N 1
ATOM 765 C CA . ASP A 1 96 ? -4.712 0.294 -18.576 1.00 86.38 96 ASP A CA 1
ATOM 766 C C . ASP A 1 96 ? -6.056 0.699 -19.217 1.00 86.38 96 ASP A C 1
ATOM 768 O O . ASP A 1 96 ? -6.090 1.544 -20.113 1.00 86.38 96 ASP A O 1
ATOM 772 N N . GLU A 1 97 ? -7.172 0.134 -18.739 1.00 85.75 97 GLU A N 1
ATOM 773 C CA . GLU A 1 97 ? -8.534 0.484 -19.164 1.00 85.75 97 GLU A CA 1
ATOM 774 C C . GLU A 1 97 ? -9.252 1.456 -18.206 1.00 85.75 97 GLU A C 1
ATOM 776 O O . GLU A 1 97 ? -10.236 2.085 -18.604 1.00 85.75 97 GLU A O 1
ATOM 781 N N . HIS A 1 98 ? -8.782 1.582 -16.958 1.00 84.12 98 HIS A N 1
ATOM 782 C CA . HIS A 1 98 ? -9.401 2.394 -15.905 1.00 84.12 98 HIS A CA 1
ATOM 783 C C . HIS A 1 98 ? -8.410 3.376 -15.278 1.00 84.12 98 HIS A C 1
ATOM 785 O O . HIS A 1 98 ? -7.382 2.989 -14.720 1.00 84.12 98 HIS A O 1
ATOM 791 N N . ASP A 1 99 ? -8.779 4.653 -15.268 1.00 83.56 99 ASP A N 1
ATOM 792 C CA . ASP A 1 99 ? -8.019 5.689 -14.577 1.00 83.56 99 ASP A CA 1
ATOM 793 C C . ASP A 1 99 ? -8.057 5.510 -13.041 1.00 83.56 99 ASP A C 1
ATOM 795 O O . ASP A 1 99 ? -8.899 4.804 -12.479 1.00 83.56 99 ASP A O 1
ATOM 799 N N . GLY A 1 100 ? -7.117 6.149 -12.334 1.00 83.50 100 GLY A N 1
ATOM 800 C CA . GLY A 1 100 ? -7.048 6.127 -10.862 1.00 83.50 100 GLY A CA 1
ATOM 801 C C . GLY A 1 100 ? -5.964 5.221 -10.263 1.00 83.50 100 GLY A C 1
ATOM 802 O O . GLY A 1 100 ? -5.836 5.148 -9.041 1.0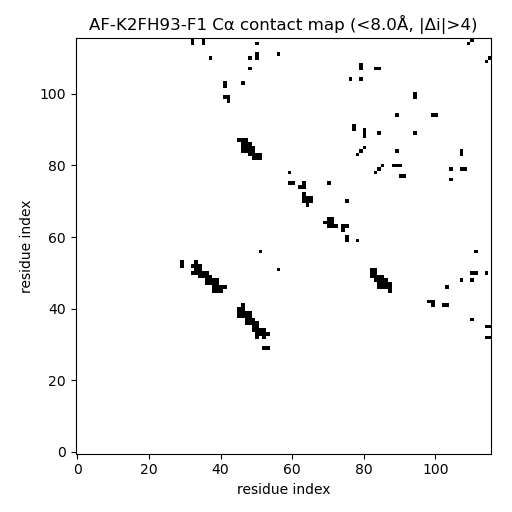0 83.50 100 GLY A O 1
ATOM 803 N N . TYR A 1 101 ? -5.130 4.582 -11.091 1.00 87.19 101 TYR A N 1
ATOM 804 C CA . TYR A 1 101 ? -3.998 3.753 -10.646 1.00 87.19 101 TYR A CA 1
ATOM 805 C C . TYR A 1 101 ? -3.111 4.440 -9.599 1.00 87.19 101 TYR A C 1
ATOM 807 O O . TYR A 1 101 ? -2.845 3.883 -8.533 1.00 87.19 101 TYR A O 1
ATOM 815 N N . GLU A 1 102 ? -2.643 5.658 -9.890 1.00 86.19 102 GLU A N 1
ATOM 816 C CA . GLU A 1 102 ? -1.691 6.360 -9.023 1.00 86.19 102 GLU A CA 1
ATOM 817 C C . GLU A 1 102 ? -2.309 6.692 -7.658 1.00 86.19 102 GLU A C 1
ATOM 819 O O . GLU A 1 102 ? -1.645 6.570 -6.625 1.00 86.19 102 GLU A O 1
ATOM 824 N N . GLU A 1 103 ? -3.595 7.042 -7.641 1.00 88.12 103 GLU A N 1
ATOM 825 C CA . GLU A 1 103 ? -4.346 7.341 -6.425 1.00 88.12 103 GLU A CA 1
ATOM 826 C C . GLU A 1 103 ? -4.582 6.079 -5.591 1.00 88.12 103 GLU A C 1
ATOM 828 O O . GLU A 1 103 ? -4.261 6.064 -4.401 1.00 88.12 103 GLU A O 1
ATOM 833 N N . VAL A 1 104 ? -5.019 4.983 -6.222 1.00 87.81 104 VAL A N 1
ATOM 834 C CA . VAL A 1 104 ? -5.194 3.677 -5.568 1.00 87.81 104 VAL A CA 1
ATOM 835 C C . VAL A 1 104 ? -3.885 3.195 -4.942 1.00 87.81 104 VAL A C 1
ATOM 837 O O . VAL A 1 104 ? -3.862 2.788 -3.779 1.00 87.81 104 VAL A O 1
ATOM 840 N N . ILE A 1 105 ? -2.775 3.266 -5.679 1.00 87.56 105 ILE A N 1
ATOM 841 C CA . ILE A 1 105 ? -1.454 2.844 -5.200 1.00 87.56 105 ILE A CA 1
ATOM 842 C C . ILE A 1 105 ? -0.958 3.741 -4.062 1.00 87.56 105 ILE A C 1
ATOM 844 O O . ILE A 1 105 ? -0.432 3.241 -3.061 1.00 87.56 105 ILE A O 1
ATOM 848 N N . THR A 1 106 ? -1.137 5.057 -4.181 1.00 88.06 106 THR A N 1
ATOM 849 C CA . THR A 1 106 ? -0.739 6.018 -3.144 1.00 88.06 106 THR A CA 1
ATOM 850 C C . THR A 1 106 ? -1.530 5.799 -1.860 1.00 88.06 106 THR A C 1
ATOM 852 O O . THR A 1 106 ? -0.938 5.740 -0.778 1.00 88.06 106 THR A O 1
ATOM 855 N N . GLU A 1 107 ? -2.844 5.603 -1.959 1.00 86.88 107 GLU A N 1
ATOM 856 C CA . GLU A 1 107 ? -3.699 5.295 -0.814 1.00 86.88 107 GLU A CA 1
ATOM 857 C C . GLU A 1 107 ? -3.371 3.931 -0.205 1.00 86.88 107 GLU A C 1
ATOM 859 O O . GLU A 1 107 ? -3.240 3.826 1.015 1.00 86.88 107 GLU A O 1
ATOM 864 N N . ALA A 1 108 ? -3.130 2.900 -1.018 1.00 85.69 108 ALA A N 1
ATOM 865 C CA . ALA A 1 108 ? -2.712 1.585 -0.536 1.00 85.69 108 ALA A CA 1
ATOM 866 C C . ALA A 1 108 ? -1.369 1.648 0.219 1.00 85.69 108 ALA A C 1
ATOM 868 O O . ALA A 1 108 ? -1.227 1.079 1.307 1.00 85.69 108 ALA A O 1
ATOM 869 N N . MET A 1 109 ? -0.384 2.388 -0.302 1.00 82.50 109 MET A N 1
ATOM 870 C CA . MET A 1 109 ? 0.897 2.618 0.378 1.00 82.50 109 MET A CA 1
ATOM 871 C C . MET A 1 109 ? 0.740 3.435 1.665 1.00 82.50 109 MET A C 1
ATOM 873 O O . MET A 1 109 ? 1.346 3.111 2.694 1.00 82.50 109 MET A O 1
ATOM 877 N N . SER A 1 110 ? -0.070 4.494 1.623 1.00 84.25 110 SER A N 1
ATOM 878 C CA . SER A 1 110 ? -0.394 5.318 2.788 1.00 84.25 110 SER A CA 1
ATOM 879 C C . SER A 1 110 ? -1.042 4.467 3.877 1.00 84.25 110 SER A C 1
ATOM 881 O O . SER A 1 110 ? -0.619 4.507 5.034 1.00 84.25 110 SER A O 1
ATOM 883 N N . PHE A 1 111 ? -1.981 3.602 3.496 1.00 82.56 111 PHE A N 1
ATOM 884 C CA . PHE A 1 111 ? -2.664 2.675 4.384 1.00 82.56 111 PHE A CA 1
ATOM 885 C C . PHE A 1 111 ? -1.710 1.649 5.0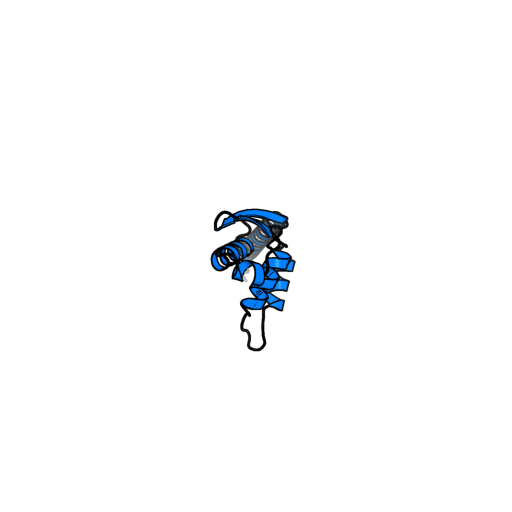08 1.00 82.56 111 PHE A C 1
ATOM 887 O O . PHE A 1 111 ? -1.773 1.415 6.215 1.00 82.56 111 PHE A O 1
ATOM 894 N N . LEU A 1 112 ? -0.755 1.103 4.247 1.00 77.56 112 LEU A N 1
ATOM 895 C CA . LEU A 1 112 ? 0.294 0.226 4.787 1.00 77.56 112 LEU A CA 1
ATOM 896 C C . LEU A 1 112 ? 1.189 0.920 5.822 1.00 77.56 112 LEU A C 1
ATOM 898 O O . LEU A 1 112 ? 1.581 0.324 6.826 1.00 77.56 112 LEU A O 1
ATOM 902 N N . ARG A 1 113 ? 1.528 2.192 5.599 1.00 72.88 113 ARG A N 1
ATOM 903 C CA . ARG A 1 113 ? 2.405 2.950 6.502 1.00 72.88 113 ARG A CA 1
ATOM 904 C C . ARG A 1 113 ? 1.662 3.456 7.742 1.00 72.88 113 ARG A C 1
ATOM 906 O O . ARG A 1 113 ? 2.160 3.346 8.866 1.00 72.88 113 ARG A O 1
ATOM 913 N N . SER A 1 114 ? 0.484 4.036 7.538 1.00 67.44 114 SER A N 1
ATOM 914 C CA . SER A 1 114 ? -0.346 4.666 8.567 1.00 67.44 114 SER A CA 1
ATOM 915 C C . SER A 1 114 ? -1.093 3.627 9.402 1.00 67.44 114 SER A C 1
ATOM 917 O O . SER A 1 114 ? -1.155 3.752 10.629 1.00 67.44 114 SER A O 1
ATOM 919 N N . GLY A 1 115 ? -1.576 2.551 8.771 1.00 57.34 115 GLY A N 1
ATOM 920 C CA . GLY A 1 115 ? -2.464 1.549 9.365 1.00 57.34 115 GLY A CA 1
ATOM 921 C C . GLY A 1 115 ? -3.737 2.144 9.978 1.00 57.34 115 GLY A C 1
ATOM 922 O O . GLY A 1 115 ? -4.270 1.584 10.933 1.00 57.34 115 GLY A O 1
ATOM 923 N N . LYS A 1 116 ? -4.152 3.311 9.481 1.00 50.66 116 LYS A N 1
ATOM 924 C CA . LYS A 1 116 ? -5.379 4.043 9.790 1.00 50.66 116 LYS A CA 1
ATOM 925 C C . LYS A 1 116 ? -5.962 4.540 8.481 1.00 50.66 116 LYS A C 1
ATOM 927 O O . LYS A 1 116 ? -5.137 4.936 7.623 1.00 50.66 116 LYS A O 1
#

Foldseek 3Di:
DDDDDDDPPPVVVVVVVVVVVVVVVVVVLQVLLCFDWDWDQFPNDTWIFGAPGPVLVVVLVVVQQDPPRDGNPQSSLVSCLVRTTDPPNDDVVNCVVPPCSVVSSVVSVVCNVVSD